Protein AF-A0A6V7KM05-F1 (afdb_monomer_lite)

Secondary structure (DSSP, 8-state):
-------PPPPP--------------------S-----HHHHHHHHHHHS--TT--HHHHHHHHHHHHHSGGGSPPTTSPPPPPTT-------SSS-----PPPPPPHHHHHHHGGG----

Structure (mmCIF, N/CA/C/O backbone):
data_AF-A0A6V7KM05-F1
#
_entry.id   AF-A0A6V7KM05-F1
#
loop_
_atom_site.group_PDB
_atom_site.id
_atom_site.type_symbol
_atom_site.label_atom_id
_atom_site.label_alt_id
_atom_site.label_comp_id
_atom_site.label_asym_id
_atom_site.label_entity_id
_atom_site.label_seq_id
_atom_site.pdbx_PDB_ins_code
_atom_site.Cartn_x
_atom_site.Cartn_y
_atom_site.Cartn_z
_atom_site.occupancy
_atom_site.B_iso_or_equiv
_atom_site.auth_seq_id
_atom_site.auth_comp_id
_atom_site.auth_asym_id
_atom_site.auth_atom_id
_atom_site.pdbx_PDB_model_num
ATOM 1 N N . MET A 1 1 ? 52.204 32.971 -23.447 1.00 46.72 1 MET A N 1
ATOM 2 C CA . MET A 1 1 ? 51.826 32.129 -22.296 1.00 46.72 1 MET A CA 1
ATOM 3 C C . MET A 1 1 ? 51.611 30.751 -22.872 1.00 46.72 1 MET A C 1
ATOM 5 O O . MET A 1 1 ? 50.593 30.532 -23.516 1.00 46.72 1 MET A O 1
ATOM 9 N N . ASP A 1 2 ? 52.625 29.901 -22.772 1.00 41.81 2 ASP A N 1
ATOM 10 C CA . ASP A 1 2 ? 52.622 28.584 -23.404 1.00 41.81 2 ASP A CA 1
ATOM 11 C C . ASP A 1 2 ? 51.872 27.596 -22.510 1.00 41.81 2 ASP A C 1
ATOM 13 O O . ASP A 1 2 ? 52.137 27.507 -21.310 1.00 41.81 2 ASP A O 1
ATOM 17 N N . VAL A 1 3 ? 50.891 26.900 -23.083 1.00 44.44 3 VAL A N 1
ATOM 18 C CA . VAL A 1 3 ? 50.062 25.919 -22.376 1.00 44.44 3 VAL A CA 1
ATOM 19 C C . VAL A 1 3 ? 50.753 24.565 -22.496 1.00 44.44 3 VAL A C 1
ATOM 21 O O . VAL A 1 3 ? 50.847 24.007 -23.589 1.00 44.44 3 VAL A O 1
ATOM 24 N N . THR A 1 4 ? 51.286 24.041 -21.396 1.00 46.50 4 THR A N 1
ATOM 25 C CA . THR A 1 4 ? 51.923 22.722 -21.379 1.00 46.50 4 THR A CA 1
ATOM 26 C C . THR A 1 4 ? 50.857 21.631 -21.306 1.00 46.50 4 THR A C 1
ATOM 28 O O . THR A 1 4 ? 50.105 21.522 -20.340 1.00 46.50 4 THR A O 1
ATOM 31 N N . VAL A 1 5 ? 50.779 20.811 -22.355 1.00 54.31 5 VAL A N 1
ATOM 32 C CA . VAL A 1 5 ? 49.930 19.615 -22.391 1.00 54.31 5 VAL A CA 1
ATOM 33 C C . VAL A 1 5 ? 50.616 18.526 -21.569 1.00 54.31 5 VAL A C 1
ATOM 35 O O . VAL A 1 5 ? 51.706 18.072 -21.913 1.00 54.31 5 VAL A O 1
ATOM 38 N N . VAL A 1 6 ? 49.994 18.121 -20.461 1.00 47.53 6 VAL A N 1
ATOM 39 C CA . VAL A 1 6 ? 50.499 17.039 -19.609 1.00 47.53 6 VAL A CA 1
ATOM 40 C C . VAL A 1 6 ? 50.167 15.707 -20.280 1.00 47.53 6 VAL A C 1
ATOM 42 O O . VAL A 1 6 ? 49.011 15.294 -20.332 1.00 47.53 6 VAL A O 1
ATOM 45 N N . HIS A 1 7 ? 51.184 15.048 -20.829 1.00 51.12 7 HIS A N 1
ATOM 46 C CA . HIS A 1 7 ? 51.064 13.718 -21.415 1.00 51.12 7 HIS A CA 1
ATOM 47 C C . HIS A 1 7 ? 51.046 12.675 -20.289 1.00 51.12 7 HIS A C 1
ATOM 49 O O . HIS A 1 7 ? 52.071 12.422 -19.657 1.00 51.12 7 HIS A O 1
ATOM 55 N N . LEU A 1 8 ? 49.877 12.097 -20.008 1.00 45.38 8 LEU A N 1
ATOM 56 C CA . LEU A 1 8 ? 49.737 11.023 -19.026 1.00 45.38 8 LEU A CA 1
ATOM 57 C C . LEU A 1 8 ? 50.315 9.727 -19.606 1.00 45.38 8 LEU A C 1
ATOM 59 O O . LEU A 1 8 ? 49.881 9.254 -20.655 1.00 45.38 8 LEU A O 1
ATOM 63 N N . SER A 1 9 ? 51.321 9.174 -18.933 1.00 38.72 9 SER A N 1
ATOM 64 C CA . SER A 1 9 ? 51.920 7.882 -19.269 1.00 38.72 9 SER A CA 1
ATOM 65 C C . SER A 1 9 ? 50.892 6.747 -19.128 1.00 38.72 9 SER A C 1
ATOM 67 O O . SER A 1 9 ? 50.092 6.788 -18.188 1.00 38.72 9 SER A O 1
ATOM 69 N N . PRO A 1 10 ? 50.927 5.707 -19.984 1.00 55.66 10 PRO A N 1
ATOM 70 C CA . PRO A 1 10 ? 50.122 4.505 -19.788 1.00 55.66 10 PRO A CA 1
ATOM 71 C C . PRO A 1 10 ? 50.524 3.812 -18.485 1.00 55.66 10 PRO A C 1
ATOM 73 O O . PRO A 1 10 ? 51.708 3.585 -18.237 1.00 55.66 10 PRO A O 1
ATOM 76 N N . VAL A 1 11 ? 49.536 3.510 -17.645 1.00 53.81 11 VAL A N 1
ATOM 77 C CA . VAL A 1 11 ? 49.736 2.733 -16.421 1.00 53.81 11 VAL A CA 1
ATOM 78 C C . VAL A 1 11 ? 50.015 1.275 -16.788 1.00 53.81 11 VAL A C 1
ATOM 80 O O . VAL A 1 11 ? 49.308 0.680 -17.602 1.00 53.81 11 VAL A O 1
ATOM 83 N N . ASP A 1 12 ? 51.089 0.745 -16.212 1.00 40.53 12 ASP A N 1
ATOM 84 C CA . ASP A 1 12 ? 51.601 -0.600 -16.442 1.00 40.53 12 ASP A CA 1
ATOM 85 C C . ASP A 1 12 ? 50.577 -1.655 -15.998 1.00 40.53 12 ASP A C 1
ATOM 87 O O . ASP A 1 12 ? 49.978 -1.555 -14.924 1.00 40.53 12 ASP A O 1
ATOM 91 N N . SER 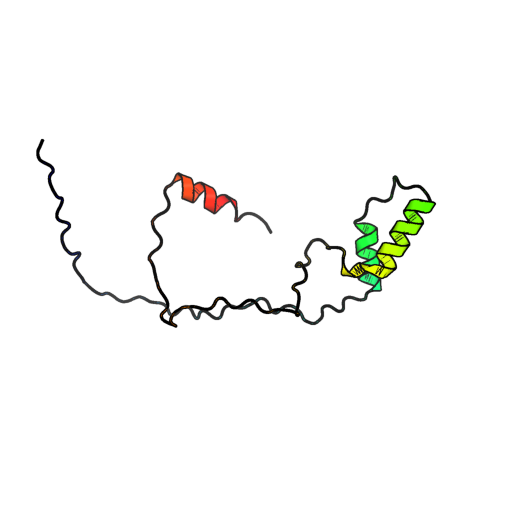A 1 13 ? 50.350 -2.641 -16.861 1.00 49.12 13 SER A N 1
ATOM 92 C CA . SER A 1 13 ? 49.404 -3.733 -16.641 1.00 49.12 13 SER A CA 1
ATOM 93 C C . SER A 1 13 ? 50.166 -4.928 -16.080 1.00 49.12 13 SER A C 1
ATOM 95 O O . SER A 1 13 ? 50.640 -5.767 -16.838 1.00 49.12 13 SER A O 1
ATOM 97 N N . SER A 1 14 ? 50.293 -5.010 -14.755 1.00 53.62 14 SER A N 1
ATOM 98 C CA . SER A 1 14 ? 50.604 -6.275 -14.085 1.00 53.62 14 SER A CA 1
ATOM 99 C C . SER A 1 14 ? 49.351 -6.777 -13.374 1.00 53.62 14 SER A C 1
ATOM 101 O O . SER A 1 14 ? 48.889 -6.185 -12.397 1.00 53.62 14 SER A O 1
ATOM 103 N N . GLU A 1 15 ? 48.795 -7.841 -13.938 1.00 62.19 15 GLU A N 1
ATOM 104 C CA . GLU A 1 15 ? 47.710 -8.664 -13.420 1.00 62.19 15 GLU A CA 1
ATOM 105 C C . GLU A 1 15 ? 48.147 -9.331 -12.104 1.00 62.19 15 GLU A C 1
ATOM 107 O O . GLU A 1 15 ? 49.236 -9.898 -12.056 1.00 62.19 15 GLU A O 1
ATOM 112 N N . ASP A 1 16 ? 47.317 -9.280 -11.055 1.00 47.94 16 ASP A N 1
ATOM 113 C CA . ASP A 1 16 ? 47.322 -10.317 -10.013 1.00 47.94 16 ASP A CA 1
ATOM 114 C C . ASP A 1 16 ? 45.937 -10.416 -9.336 1.00 47.94 16 ASP A C 1
ATOM 116 O O . ASP A 1 16 ? 45.478 -9.512 -8.635 1.00 47.94 16 ASP A O 1
ATOM 120 N N . GLU A 1 17 ? 45.247 -11.490 -9.718 1.00 53.69 17 GLU A N 1
ATOM 121 C CA . GLU A 1 17 ? 44.293 -12.345 -8.998 1.00 53.69 17 GLU A CA 1
ATOM 122 C C . GLU A 1 17 ? 43.555 -11.801 -7.757 1.00 53.69 17 GLU A C 1
ATOM 124 O O . GLU A 1 17 ? 44.130 -11.569 -6.693 1.00 53.69 17 GLU A O 1
ATOM 129 N N . GLY A 1 18 ? 42.216 -11.749 -7.841 1.00 47.88 18 GLY A N 1
ATOM 130 C CA . GLY A 1 18 ? 41.379 -11.587 -6.647 1.00 47.88 18 GLY A CA 1
ATOM 131 C C . GLY A 1 18 ? 39.928 -11.157 -6.861 1.00 47.88 18 GLY A C 1
ATOM 132 O O . GLY A 1 18 ? 39.432 -10.348 -6.081 1.00 47.88 18 GLY A O 1
ATOM 133 N N . TYR A 1 19 ? 39.216 -11.658 -7.875 1.00 40.09 19 TYR A N 1
ATOM 134 C CA . TYR A 1 19 ? 37.762 -11.454 -7.939 1.00 40.09 19 TYR A CA 1
ATOM 135 C C . TYR A 1 19 ? 37.041 -12.606 -7.239 1.00 40.09 19 TYR A C 1
ATOM 137 O O . TYR A 1 19 ? 36.832 -13.674 -7.806 1.00 40.09 19 TYR A O 1
ATOM 145 N N . SER A 1 20 ? 36.648 -12.369 -5.985 1.00 42.84 20 SER A N 1
ATOM 146 C CA . SER A 1 20 ? 35.626 -13.174 -5.320 1.00 42.84 20 SER A CA 1
ATOM 147 C C . SER A 1 20 ? 34.315 -13.000 -6.085 1.00 42.84 20 SER A C 1
ATOM 149 O O . SER A 1 20 ? 33.774 -11.893 -6.154 1.00 42.84 20 SER A O 1
ATOM 151 N N . THR A 1 21 ? 33.825 -14.078 -6.695 1.00 48.09 21 THR A N 1
ATOM 152 C CA . THR A 1 21 ? 32.480 -14.162 -7.266 1.00 48.09 21 THR A CA 1
ATOM 153 C C . THR A 1 21 ? 31.469 -14.018 -6.133 1.00 48.09 21 THR A C 1
ATOM 155 O O . THR A 1 21 ? 31.045 -15.002 -5.531 1.00 48.09 21 THR A O 1
ATOM 158 N N . VAL A 1 22 ? 31.098 -12.779 -5.810 1.00 45.97 22 VAL A N 1
ATOM 159 C CA . VAL A 1 22 ? 29.908 -12.523 -5.004 1.00 45.97 22 VAL A CA 1
ATOM 160 C C . VAL A 1 22 ? 28.705 -12.725 -5.916 1.00 45.97 22 VAL A C 1
ATOM 162 O O . VAL A 1 22 ? 28.413 -11.920 -6.801 1.00 45.97 22 VAL A O 1
ATOM 165 N N . ASP A 1 23 ? 28.084 -13.887 -5.747 1.00 42.34 23 ASP A N 1
ATOM 166 C CA . ASP A 1 23 ? 26.798 -14.244 -6.322 1.00 42.34 23 ASP A CA 1
ATOM 167 C C . ASP A 1 23 ? 25.808 -13.101 -6.070 1.00 42.34 23 ASP A C 1
ATOM 169 O O . ASP A 1 23 ? 25.393 -12.844 -4.941 1.00 42.34 23 ASP A O 1
ATOM 173 N N . SER A 1 24 ? 25.485 -12.360 -7.128 1.00 47.62 24 SER A N 1
ATOM 174 C CA . SER A 1 24 ? 24.485 -11.295 -7.099 1.00 47.62 24 SER A CA 1
ATOM 175 C C . SER A 1 24 ? 23.099 -11.916 -7.229 1.00 47.62 24 SER A C 1
ATOM 177 O O . SER A 1 24 ? 22.325 -11.565 -8.118 1.00 47.62 24 SER A O 1
ATOM 179 N N . THR A 1 25 ? 22.780 -12.851 -6.334 1.00 51.94 25 THR A N 1
ATOM 180 C CA . THR A 1 25 ? 21.393 -13.165 -6.020 1.00 51.94 25 THR A CA 1
ATOM 181 C C . THR A 1 25 ? 20.866 -11.934 -5.294 1.00 51.94 25 THR A C 1
ATOM 183 O O . THR A 1 25 ? 21.045 -11.773 -4.089 1.00 51.94 25 THR A O 1
ATOM 186 N N . LEU A 1 26 ? 20.294 -10.994 -6.052 1.00 47.69 26 LEU A N 1
ATOM 187 C CA . LEU A 1 26 ? 19.443 -9.953 -5.493 1.00 47.69 26 LEU A CA 1
ATOM 188 C C . LEU A 1 26 ? 18.267 -10.680 -4.840 1.00 47.69 26 LEU A C 1
ATOM 190 O O . LEU A 1 26 ? 17.266 -10.982 -5.487 1.00 47.69 26 LEU A O 1
ATOM 194 N N . GLU A 1 27 ? 18.431 -11.020 -3.565 1.00 44.84 27 GLU A N 1
ATOM 195 C CA . GLU A 1 27 ? 17.349 -11.381 -2.665 1.00 44.84 27 GLU A CA 1
ATOM 196 C C . GLU A 1 27 ? 16.430 -10.157 -2.617 1.00 44.84 27 GLU A C 1
ATOM 198 O O . GLU A 1 27 ? 16.573 -9.260 -1.786 1.00 44.84 27 GLU A O 1
ATOM 203 N N . HIS A 1 28 ? 15.492 -10.077 -3.561 1.00 50.25 28 HIS A N 1
ATOM 204 C CA . HIS A 1 28 ? 14.282 -9.322 -3.316 1.00 50.25 28 HIS A CA 1
ATOM 205 C C . HIS A 1 28 ? 13.732 -9.885 -2.006 1.00 50.25 28 HIS A C 1
ATOM 207 O O . HIS A 1 28 ? 13.545 -11.108 -1.937 1.00 50.25 28 HIS A O 1
ATOM 213 N N . PRO A 1 29 ? 13.503 -9.058 -0.965 1.00 49.97 29 PRO A N 1
ATOM 214 C CA . PRO A 1 29 ? 12.815 -9.545 0.212 1.00 49.97 29 PRO A CA 1
ATOM 215 C C . PRO A 1 29 ? 11.540 -10.184 -0.313 1.00 49.97 29 PRO A C 1
ATOM 217 O O . PRO A 1 29 ? 10.796 -9.543 -1.062 1.00 49.97 29 PRO A O 1
ATOM 220 N N . LYS A 1 30 ? 11.365 -11.478 -0.026 1.00 46.47 30 LYS A N 1
ATOM 221 C CA . LYS A 1 30 ? 10.136 -12.192 -0.344 1.00 46.47 30 LYS A CA 1
ATOM 222 C C . LYS A 1 30 ? 9.039 -11.355 0.284 1.00 46.47 30 LYS A C 1
ATOM 224 O O . LYS A 1 30 ? 8.920 -11.328 1.506 1.00 46.47 30 LYS A O 1
ATOM 229 N N . VAL A 1 31 ? 8.337 -10.583 -0.543 1.00 51.03 31 VAL A N 1
ATOM 230 C CA . VAL A 1 31 ? 7.117 -9.907 -0.133 1.00 51.03 31 VAL A CA 1
ATOM 231 C C . VAL A 1 31 ? 6.268 -11.037 0.388 1.00 51.03 31 VAL A C 1
ATOM 233 O O . VAL A 1 31 ? 5.961 -11.969 -0.351 1.00 51.03 31 VAL A O 1
ATOM 236 N N . ASP A 1 32 ? 6.050 -11.025 1.693 1.00 49.34 32 ASP A N 1
ATOM 237 C CA . ASP A 1 32 ? 5.267 -12.040 2.350 1.00 49.34 32 ASP A CA 1
ATOM 238 C C . ASP A 1 32 ? 3.861 -11.954 1.749 1.00 49.34 32 ASP A C 1
ATOM 240 O O . ASP A 1 32 ? 3.074 -11.058 2.061 1.00 49.34 32 ASP A O 1
ATOM 244 N N . GLU A 1 33 ? 3.577 -12.827 0.780 1.00 51.53 33 GLU A N 1
ATOM 245 C CA . GLU A 1 33 ? 2.284 -12.903 0.101 1.00 51.53 33 GLU A CA 1
ATOM 246 C C . GLU A 1 33 ? 1.176 -13.339 1.075 1.00 51.53 33 GLU A C 1
ATOM 248 O O . GLU A 1 33 ? -0.003 -13.295 0.727 1.00 51.53 33 GLU A O 1
ATOM 253 N N . SER A 1 34 ? 1.515 -13.666 2.331 1.00 49.53 34 SER A N 1
ATOM 254 C CA . SER A 1 34 ? 0.568 -13.856 3.431 1.00 49.53 34 SER A CA 1
ATOM 255 C C . SER A 1 34 ? 0.078 -12.535 4.050 1.00 49.53 34 SER A C 1
ATOM 257 O O . SER A 1 34 ? -0.232 -12.453 5.235 1.00 49.53 34 SER A O 1
ATOM 259 N N . ARG A 1 35 ? -0.101 -11.489 3.229 1.00 55.75 35 ARG A N 1
ATOM 260 C CA . ARG A 1 35 ? -0.676 -10.176 3.598 1.00 55.75 35 ARG A CA 1
ATOM 261 C C . ARG A 1 35 ? -2.176 -10.228 3.953 1.00 55.75 35 ARG A C 1
ATOM 263 O O . ARG A 1 35 ? -2.898 -9.246 3.824 1.00 55.75 35 ARG A O 1
ATOM 270 N N . ALA A 1 36 ? -2.662 -11.367 4.417 1.00 51.84 36 ALA A N 1
ATOM 271 C CA . ALA A 1 36 ? -3.963 -11.501 5.045 1.00 51.84 36 ALA A CA 1
ATOM 272 C C . ALA A 1 36 ? -3.773 -11.542 6.568 1.00 51.84 36 ALA A C 1
ATOM 274 O O . ALA A 1 36 ? -4.133 -12.521 7.217 1.00 51.84 36 ALA A O 1
ATOM 275 N N . GLY A 1 37 ? -3.188 -10.480 7.138 1.00 63.84 37 GLY A N 1
ATOM 276 C CA . GLY A 1 37 ? -3.475 -10.168 8.538 1.00 63.84 37 GLY A CA 1
ATOM 277 C C . GLY A 1 37 ? -4.987 -10.003 8.669 1.00 63.84 37 GLY A C 1
ATOM 278 O O . GLY A 1 37 ? -5.623 -9.479 7.748 1.00 63.84 37 GLY A O 1
ATOM 279 N N . ASP A 1 38 ? -5.577 -10.515 9.745 1.00 79.69 38 ASP A N 1
ATOM 280 C CA . ASP A 1 38 ? -7.028 -10.495 9.899 1.00 79.69 38 ASP A CA 1
ATOM 281 C C . ASP A 1 38 ? -7.536 -9.042 9.760 1.00 79.69 38 ASP A C 1
ATOM 283 O O . ASP A 1 38 ? -7.033 -8.149 10.453 1.00 79.69 38 ASP A O 1
ATOM 287 N N . PRO A 1 39 ? -8.495 -8.743 8.858 1.00 80.19 39 PRO A N 1
ATOM 288 C CA . PRO A 1 39 ? -9.003 -7.383 8.671 1.00 80.19 39 PRO A CA 1
ATOM 289 C C . PRO A 1 39 ? -9.468 -6.736 9.982 1.00 80.19 39 PRO A C 1
ATOM 291 O O . PRO A 1 39 ? -9.397 -5.513 10.120 1.00 80.19 39 PRO A O 1
ATOM 294 N N . THR A 1 40 ? -9.889 -7.534 10.970 1.00 85.00 40 THR A N 1
ATOM 295 C CA . THR A 1 40 ? -10.272 -7.010 12.288 1.00 85.00 40 THR A CA 1
ATOM 296 C C . THR A 1 40 ? -9.077 -6.543 13.132 1.00 85.00 40 THR A C 1
ATOM 298 O O . THR A 1 40 ? -9.173 -5.516 13.815 1.00 85.00 40 THR A O 1
ATOM 301 N N . GLU A 1 41 ? -7.925 -7.211 13.032 1.00 89.88 41 GLU A N 1
ATOM 302 C CA . GLU A 1 41 ? -6.675 -6.797 13.684 1.00 89.88 41 GLU A CA 1
ATOM 303 C C . GLU A 1 41 ? -6.181 -5.471 13.103 1.00 89.88 41 GLU A C 1
ATOM 305 O O . GLU A 1 41 ? -5.855 -4.539 13.843 1.00 89.88 41 GLU A O 1
ATOM 310 N N . ARG A 1 42 ? -6.222 -5.337 11.773 1.00 89.50 42 ARG A N 1
ATOM 311 C CA . ARG A 1 42 ? -5.803 -4.111 11.084 1.00 89.50 42 ARG A CA 1
ATOM 312 C C . ARG A 1 42 ? -6.645 -2.903 11.487 1.00 89.50 42 ARG A C 1
ATOM 314 O O . ARG A 1 42 ? -6.099 -1.852 11.815 1.00 89.50 42 ARG A O 1
ATOM 321 N N . VAL A 1 43 ? -7.969 -3.054 11.501 1.00 93.31 43 VAL A N 1
ATOM 322 C CA . VAL A 1 43 ? -8.895 -2.007 11.958 1.00 93.31 43 VAL A CA 1
ATOM 323 C C . VAL A 1 43 ? -8.570 -1.571 13.389 1.00 93.31 43 VAL A C 1
ATOM 325 O O . VAL A 1 43 ? -8.644 -0.383 13.705 1.00 93.31 43 VAL A O 1
ATOM 328 N N . SER A 1 44 ? -8.205 -2.517 14.255 1.00 92.62 44 SER A N 1
ATOM 329 C CA . SER A 1 44 ? -7.872 -2.237 15.654 1.00 92.62 44 SER A CA 1
ATOM 330 C C . SER A 1 44 ? -6.580 -1.424 15.781 1.00 92.62 44 SER A C 1
ATOM 332 O O . SER A 1 44 ? -6.573 -0.412 16.480 1.00 92.62 44 SER A O 1
ATOM 334 N N . LEU A 1 45 ? -5.536 -1.785 15.029 1.00 93.12 45 LEU A N 1
ATOM 335 C CA . LEU A 1 45 ? -4.270 -1.041 14.986 1.00 93.12 45 LEU A CA 1
ATOM 336 C C . LEU A 1 45 ? -4.455 0.392 14.475 1.00 93.12 45 LEU A C 1
ATOM 338 O O . LEU A 1 45 ? -3.949 1.341 15.069 1.00 93.12 45 LEU A O 1
ATOM 342 N N . VAL A 1 46 ? -5.223 0.571 13.397 1.00 93.31 46 VAL A N 1
ATOM 343 C CA . VAL A 1 46 ? -5.499 1.908 12.847 1.00 93.31 46 VAL A CA 1
ATOM 344 C C . VAL A 1 46 ? -6.215 2.783 13.880 1.00 93.31 46 VAL A C 1
ATOM 346 O O . VAL A 1 46 ? -5.883 3.957 14.025 1.00 93.31 46 VAL A O 1
ATOM 349 N N . LYS A 1 47 ? -7.160 2.222 14.645 1.00 92.69 47 LYS A N 1
ATOM 350 C CA . LYS A 1 47 ? -7.865 2.953 15.711 1.00 92.69 47 LYS A CA 1
ATOM 351 C C . LYS A 1 47 ? -6.942 3.373 16.853 1.00 92.69 47 LYS A C 1
ATOM 353 O O . LYS A 1 47 ? -7.134 4.459 17.388 1.00 92.69 47 LYS A O 1
ATOM 358 N N . GLU A 1 48 ? -5.968 2.542 17.218 1.00 93.31 48 GLU A N 1
ATOM 359 C CA . GLU A 1 48 ? -5.003 2.842 18.284 1.00 93.31 48 GLU A CA 1
ATOM 360 C C . GLU A 1 48 ? -4.039 3.972 17.897 1.00 93.31 48 GLU A C 1
ATOM 362 O O . GLU A 1 48 ? -3.706 4.825 18.718 1.00 93.31 48 GLU A O 1
ATOM 367 N N . LEU A 1 49 ? -3.625 4.016 16.630 1.00 93.50 49 LEU A N 1
ATOM 368 C CA . LEU A 1 49 ? -2.668 5.004 16.128 1.00 93.50 49 LEU A CA 1
ATOM 369 C C . LEU A 1 49 ? -3.291 6.386 15.874 1.00 93.50 49 LEU A C 1
ATOM 371 O O . LEU A 1 49 ? -2.577 7.389 15.788 1.00 93.50 49 LEU A O 1
ATOM 375 N N . LEU A 1 50 ? -4.616 6.461 15.736 1.00 92.62 50 LEU A N 1
ATOM 376 C CA . LEU A 1 50 ? -5.321 7.703 15.441 1.00 92.62 50 LEU A CA 1
ATOM 377 C C . LEU A 1 50 ? -5.667 8.489 16.709 1.00 92.62 50 LEU A C 1
ATOM 379 O O . LEU A 1 50 ? -6.269 7.994 17.659 1.00 92.62 50 LEU A O 1
ATOM 383 N N . ARG A 1 51 ? -5.372 9.789 16.682 1.00 93.56 51 ARG A N 1
ATOM 384 C CA . ARG A 1 51 ? -5.724 10.719 17.760 1.00 93.56 51 ARG A CA 1
ATOM 385 C C . ARG A 1 51 ? -7.130 11.277 17.546 1.00 93.56 51 ARG A C 1
ATOM 387 O O . ARG A 1 51 ? -7.307 12.250 16.821 1.00 93.56 51 ARG A O 1
ATOM 394 N N . LEU A 1 52 ? -8.126 10.656 18.179 1.00 93.12 52 LEU A N 1
ATOM 395 C CA . LEU A 1 52 ? -9.554 10.983 18.000 1.00 93.12 52 LEU A CA 1
ATOM 396 C C . LEU A 1 52 ? -10.179 11.754 19.178 1.00 93.12 52 LEU A C 1
ATOM 398 O O . LEU A 1 52 ? -11.360 12.086 19.148 1.00 93.12 52 LEU A O 1
ATOM 402 N N . GLU A 1 53 ? -9.383 12.064 20.202 1.00 92.69 53 GLU A N 1
ATOM 403 C CA . GLU A 1 53 ? -9.776 12.724 21.460 1.00 92.69 53 GLU A CA 1
ATOM 404 C C . GLU A 1 53 ? -10.430 14.110 21.298 1.00 92.69 53 GLU A C 1
ATOM 406 O O . GLU A 1 53 ? -11.119 14.578 22.201 1.00 92.69 53 GLU A O 1
ATOM 411 N N . HIS A 1 54 ? -10.219 14.777 20.163 1.00 94.69 54 HIS A N 1
ATOM 412 C CA . HIS A 1 54 ? -10.692 16.143 19.916 1.00 94.69 54 HIS A CA 1
ATOM 413 C C . HIS A 1 54 ? -11.952 16.221 19.045 1.00 94.69 54 HIS A C 1
ATOM 415 O O . HIS A 1 54 ? -12.448 17.320 18.804 1.00 94.69 54 HIS A O 1
ATOM 421 N N . LEU A 1 55 ? -12.444 15.088 18.540 1.00 94.81 55 LEU A N 1
ATOM 422 C CA . LEU A 1 55 ? -13.567 15.055 17.606 1.00 94.81 55 LEU A CA 1
ATOM 423 C C . LEU A 1 55 ? -14.901 15.122 18.343 1.00 94.81 55 LEU A C 1
ATOM 425 O O . LEU A 1 55 ? -15.055 14.592 19.446 1.00 94.81 55 LEU A O 1
ATOM 429 N N . ASN A 1 56 ? -15.894 15.736 17.702 1.00 96.44 56 ASN A N 1
ATOM 430 C CA . ASN A 1 56 ? -17.268 15.622 18.166 1.00 96.44 56 ASN A CA 1
ATOM 431 C C . ASN A 1 56 ? -17.849 14.230 17.825 1.00 96.44 56 ASN A C 1
ATOM 433 O O . ASN A 1 56 ? -17.261 13.453 17.073 1.00 96.44 56 ASN A O 1
ATOM 437 N N . GLN A 1 57 ? -19.023 13.905 18.371 1.00 96.06 57 GLN A N 1
ATOM 438 C CA . GLN A 1 57 ? -19.629 12.580 18.202 1.00 96.06 57 GLN A CA 1
ATOM 439 C C . GLN A 1 57 ? -19.943 12.228 16.736 1.00 96.06 57 GLN A C 1
ATOM 441 O O . GLN A 1 57 ? -19.790 11.074 16.332 1.00 96.06 57 GLN A O 1
ATOM 446 N N . GLU A 1 58 ? -20.391 13.204 15.949 1.00 97.00 58 GLU A N 1
ATOM 447 C CA . GLU A 1 58 ? -20.728 13.024 14.536 1.00 97.00 58 GLU A CA 1
ATOM 448 C C . GLU A 1 58 ? -19.459 12.776 13.713 1.00 97.00 58 GLU A C 1
ATOM 450 O O . GLU A 1 58 ? -19.368 11.776 13.000 1.00 97.00 58 GLU A O 1
ATOM 455 N N . GLU A 1 59 ? -18.436 13.606 13.897 1.00 95.56 59 GLU A N 1
ATOM 456 C CA . GLU A 1 59 ? -17.139 13.462 13.231 1.00 95.56 59 GLU A CA 1
ATOM 457 C C . GLU A 1 59 ? -16.464 12.138 13.595 1.00 95.56 59 GLU A C 1
ATOM 459 O O . GLU A 1 59 ? -15.972 11.425 12.721 1.00 95.56 59 GLU A O 1
ATOM 464 N N . TYR A 1 60 ? -16.496 11.763 14.875 1.00 95.81 60 TYR A N 1
ATOM 465 C CA . TYR A 1 60 ? -15.977 10.482 15.339 1.00 95.81 60 TYR A CA 1
ATOM 466 C C . TYR A 1 60 ? -16.680 9.310 14.645 1.00 95.81 60 TYR A C 1
ATOM 468 O O . TYR A 1 60 ? -16.030 8.370 14.186 1.00 95.81 60 TYR A O 1
ATOM 476 N N . SER A 1 61 ? -18.011 9.369 14.531 1.00 96.00 61 SER A N 1
ATOM 477 C CA . SER A 1 61 ? -18.794 8.321 13.872 1.00 96.00 61 SER A CA 1
ATOM 478 C C . SER A 1 61 ? -18.478 8.204 12.376 1.00 96.00 61 SER A C 1
ATOM 480 O O . SER A 1 61 ? -18.342 7.092 11.854 1.00 96.00 61 SER A O 1
ATOM 482 N N . ALA A 1 62 ? -18.271 9.338 11.701 1.00 95.94 62 ALA A N 1
ATOM 483 C CA . ALA A 1 62 ? -17.869 9.378 10.302 1.00 95.94 62 ALA A CA 1
ATOM 484 C C . ALA A 1 62 ? -16.473 8.767 10.108 1.00 95.94 62 ALA A C 1
ATOM 486 O O . ALA A 1 62 ? -16.290 7.898 9.255 1.00 95.94 62 ALA A O 1
ATOM 487 N N . VAL A 1 63 ? -15.507 9.145 10.951 1.00 95.06 63 VAL A N 1
ATOM 488 C CA . VAL A 1 63 ? -14.143 8.598 10.912 1.00 95.06 63 VAL A CA 1
ATOM 489 C C . VAL A 1 63 ? -14.143 7.092 11.174 1.00 95.06 63 VAL A C 1
ATOM 491 O O . VAL A 1 63 ? -13.489 6.347 10.449 1.00 95.06 63 VAL A O 1
ATOM 494 N N . MET A 1 64 ? -14.922 6.608 12.145 1.00 94.94 64 MET A N 1
ATOM 495 C CA . MET A 1 64 ? -15.011 5.168 12.395 1.00 94.94 64 MET A CA 1
ATOM 496 C C . MET A 1 64 ? -15.624 4.399 11.232 1.00 94.94 64 MET A C 1
ATOM 498 O O . MET A 1 64 ? -15.188 3.284 10.953 1.00 94.94 64 MET A O 1
ATOM 502 N N . THR A 1 65 ? -16.591 4.981 10.528 1.00 95.38 65 THR A N 1
ATOM 503 C CA . THR A 1 65 ? -17.154 4.364 9.321 1.00 95.38 65 THR A CA 1
ATOM 504 C C . THR A 1 65 ? -16.072 4.198 8.252 1.00 95.38 65 THR A C 1
ATOM 506 O O . THR A 1 65 ? -15.878 3.091 7.756 1.00 95.38 65 THR A O 1
ATOM 509 N N . LEU A 1 66 ? -15.283 5.249 8.000 1.00 94.88 66 LEU A N 1
ATOM 510 C CA . LEU A 1 66 ? -14.173 5.215 7.041 1.00 94.88 66 LEU A CA 1
ATOM 511 C C . LEU A 1 66 ? -13.110 4.174 7.401 1.00 94.88 66 LEU A C 1
ATOM 513 O O . LEU A 1 66 ? -12.650 3.446 6.528 1.00 94.88 66 LEU A O 1
ATOM 517 N N . ILE A 1 67 ? -12.729 4.078 8.677 1.00 94.38 67 ILE A N 1
ATOM 518 C CA . ILE A 1 67 ? -11.714 3.111 9.116 1.00 94.38 67 ILE A CA 1
ATOM 519 C C . ILE A 1 67 ? -12.210 1.676 8.929 1.00 94.38 67 ILE A C 1
ATOM 521 O O . ILE A 1 67 ? -11.435 0.823 8.516 1.00 94.38 67 ILE A O 1
ATOM 525 N N . ASN A 1 68 ? -13.479 1.389 9.234 1.00 92.81 68 ASN A N 1
ATOM 526 C CA . ASN A 1 68 ? -14.010 0.034 9.072 1.00 92.81 68 ASN A CA 1
ATOM 527 C C . ASN A 1 68 ? -14.157 -0.362 7.590 1.00 92.81 68 ASN A C 1
ATOM 529 O O . ASN A 1 68 ? -14.038 -1.541 7.277 1.00 92.81 68 ASN A O 1
ATOM 533 N N . GLU A 1 69 ? -14.426 0.594 6.696 1.00 94.38 69 GLU A N 1
ATOM 534 C CA . GLU A 1 69 ? -14.639 0.329 5.266 1.00 94.38 69 GLU A CA 1
ATOM 535 C C . GLU A 1 69 ? -13.330 0.298 4.459 1.00 94.38 69 GLU A C 1
ATOM 537 O O . GLU A 1 69 ? -13.194 -0.519 3.553 1.00 94.38 69 GLU A O 1
ATOM 542 N N . TYR A 1 70 ? -12.354 1.138 4.818 1.00 92.50 70 TYR A N 1
ATOM 543 C CA . TYR A 1 70 ? -11.133 1.379 4.038 1.00 92.50 70 TYR A CA 1
ATOM 544 C C . TYR A 1 70 ? -9.847 1.203 4.861 1.00 92.50 70 TYR A C 1
ATOM 546 O O . TYR A 1 70 ? -8.875 1.948 4.705 1.00 92.50 70 TYR A O 1
ATOM 554 N N . ALA A 1 71 ? -9.835 0.238 5.786 1.00 90.06 71 ALA A N 1
ATOM 555 C CA . ALA A 1 71 ? -8.697 -0.017 6.675 1.00 90.06 71 ALA A CA 1
ATOM 556 C C . ALA A 1 71 ? -7.387 -0.297 5.916 1.00 90.06 71 ALA A C 1
ATOM 558 O O . ALA A 1 71 ? -6.301 0.032 6.388 1.00 90.06 71 ALA A O 1
ATOM 559 N N . ASP A 1 72 ? -7.471 -0.920 4.744 1.00 86.31 72 ASP A N 1
ATOM 560 C CA . ASP A 1 72 ? -6.360 -1.277 3.861 1.00 86.31 72 ASP A CA 1
ATOM 561 C C . ASP A 1 72 ? -5.576 -0.061 3.345 1.00 86.31 72 ASP A C 1
ATOM 563 O O . ASP A 1 72 ? -4.364 -0.160 3.162 1.00 86.31 72 ASP A O 1
ATOM 567 N N . ILE A 1 73 ? -6.214 1.104 3.225 1.00 88.69 73 ILE A N 1
ATOM 568 C CA . ILE A 1 73 ? -5.587 2.337 2.720 1.00 88.69 73 ILE A CA 1
ATOM 569 C C . ILE A 1 73 ? -4.626 2.970 3.745 1.00 88.69 73 ILE A C 1
ATOM 571 O O . ILE A 1 73 ? -3.664 3.643 3.369 1.00 88.69 73 ILE A O 1
ATOM 575 N N . PHE A 1 74 ? -4.854 2.766 5.046 1.00 88.88 74 PHE A N 1
ATOM 576 C CA . PHE A 1 74 ? -4.071 3.416 6.100 1.00 88.88 74 PHE A CA 1
ATOM 577 C C . PHE A 1 74 ? -2.699 2.765 6.292 1.00 88.88 74 PHE A C 1
ATOM 579 O O . PHE A 1 74 ? -2.588 1.564 6.503 1.00 88.88 74 PHE A O 1
ATOM 586 N N . HIS A 1 75 ? -1.630 3.556 6.276 1.00 88.81 75 HIS A N 1
ATOM 587 C CA . HIS A 1 75 ? -0.286 3.042 6.529 1.00 88.81 75 HIS A CA 1
ATOM 588 C C . HIS A 1 75 ? -0.054 2.771 8.024 1.00 88.81 75 HIS A C 1
ATOM 590 O O . HIS A 1 75 ? -0.291 3.650 8.855 1.00 88.81 75 HIS A O 1
ATOM 596 N N . ILE A 1 76 ? 0.448 1.577 8.350 1.00 90.56 76 ILE A N 1
ATOM 597 C CA . ILE A 1 76 ? 0.849 1.190 9.707 1.00 90.56 76 ILE A CA 1
ATOM 598 C C . ILE A 1 76 ? 2.384 1.255 9.808 1.00 90.56 76 ILE A C 1
ATOM 600 O O . ILE A 1 76 ? 3.066 0.737 8.921 1.00 90.56 76 ILE A O 1
ATOM 604 N N . PRO A 1 77 ? 2.955 1.866 10.865 1.00 89.06 77 PRO A N 1
ATOM 605 C CA . PRO A 1 77 ? 4.401 1.902 11.066 1.00 89.06 77 PRO A CA 1
ATOM 606 C C . PRO A 1 77 ? 5.018 0.498 11.056 1.00 89.06 77 PRO A C 1
ATOM 608 O O . PRO A 1 77 ? 4.524 -0.405 11.725 1.00 89.06 77 PRO A O 1
ATOM 611 N N . GLY A 1 78 ? 6.105 0.324 10.304 1.00 86.25 78 GLY A N 1
ATOM 612 C CA . GLY A 1 78 ? 6.762 -0.975 10.113 1.00 86.25 78 GLY A CA 1
ATOM 613 C C . GLY A 1 78 ? 6.215 -1.796 8.939 1.00 86.25 78 GLY A C 1
ATOM 614 O O . GLY A 1 78 ? 6.847 -2.770 8.541 1.00 86.25 78 GLY A O 1
ATOM 615 N N . GLU A 1 79 ? 5.093 -1.394 8.335 1.00 85.38 79 GLU A N 1
ATOM 616 C CA . GLU A 1 79 ? 4.598 -1.986 7.090 1.00 85.38 79 GLU A CA 1
ATOM 617 C C . GLU A 1 79 ? 5.293 -1.344 5.878 1.00 85.38 79 GLU A C 1
ATOM 619 O O . GLU A 1 79 ? 5.543 -0.142 5.856 1.00 85.38 79 GLU A O 1
ATOM 624 N N . TYR A 1 80 ? 5.571 -2.110 4.823 1.00 83.06 80 TYR A N 1
ATOM 625 C CA . TYR A 1 80 ? 5.989 -1.515 3.552 1.00 83.06 80 TYR A CA 1
ATOM 626 C C . TYR A 1 80 ? 4.784 -0.923 2.807 1.00 83.06 80 TYR A C 1
ATOM 628 O O . TYR A 1 80 ? 3.701 -1.523 2.803 1.00 83.06 80 TYR A O 1
ATOM 636 N N . PRO A 1 81 ? 4.941 0.231 2.130 1.00 78.31 81 PRO A N 1
ATOM 637 C CA . PRO A 1 81 ? 3.872 0.779 1.309 1.00 78.31 81 PRO A CA 1
ATOM 638 C C . PRO A 1 81 ? 3.447 -0.241 0.238 1.00 78.31 81 PRO A C 1
ATOM 640 O O . PRO A 1 81 ? 4.301 -0.924 -0.336 1.00 78.31 81 PRO A O 1
ATOM 643 N N . PRO A 1 82 ? 2.137 -0.381 -0.035 1.00 74.88 82 PRO A N 1
ATOM 644 C CA . PRO A 1 82 ? 1.667 -1.302 -1.058 1.00 74.88 82 PRO A CA 1
ATOM 645 C C . PRO A 1 82 ? 2.214 -0.902 -2.432 1.00 74.88 82 PRO A C 1
ATOM 647 O O . PRO A 1 82 ? 2.142 0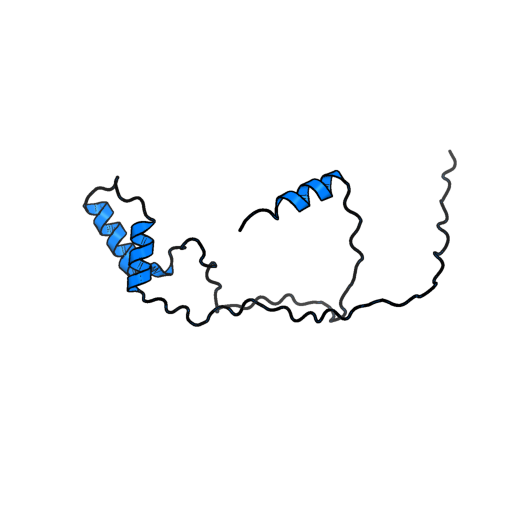.259 -2.834 1.00 74.88 82 PRO A O 1
ATOM 650 N N . ALA A 1 83 ? 2.733 -1.882 -3.169 1.00 82.06 83 ALA A N 1
ATOM 651 C CA . ALA A 1 83 ? 3.012 -1.737 -4.590 1.00 82.06 83 ALA A CA 1
ATOM 652 C C . ALA A 1 83 ? 1.757 -2.105 -5.388 1.00 82.06 83 ALA A C 1
ATOM 654 O O . ALA A 1 83 ? 1.018 -3.019 -5.018 1.00 82.06 83 ALA A O 1
ATOM 655 N N . THR A 1 84 ? 1.509 -1.408 -6.498 1.00 82.56 84 THR A N 1
ATOM 656 C CA . THR A 1 84 ? 0.426 -1.808 -7.399 1.00 82.56 84 THR A CA 1
ATOM 657 C C . THR A 1 84 ? 0.860 -3.035 -8.200 1.00 82.56 84 THR A C 1
ATOM 659 O O . THR A 1 84 ? 1.940 -3.043 -8.785 1.00 82.56 84 THR A O 1
ATOM 662 N N . SER A 1 85 ? 0.018 -4.068 -8.265 1.00 80.75 85 SER A N 1
ATOM 663 C CA . SER A 1 85 ? 0.244 -5.217 -9.157 1.00 80.75 85 SER A CA 1
ATOM 664 C C . SER A 1 85 ? -0.112 -4.907 -10.616 1.00 80.75 85 SER A C 1
ATOM 666 O O . SER A 1 85 ? 0.192 -5.692 -11.511 1.00 80.75 85 SER A O 1
ATOM 668 N N . ALA A 1 86 ? -0.744 -3.756 -10.869 1.00 84.31 86 ALA A N 1
ATOM 669 C CA . ALA A 1 86 ? -1.237 -3.366 -12.185 1.00 84.31 86 ALA A CA 1
ATOM 670 C C . ALA A 1 86 ? -0.124 -3.105 -13.214 1.00 84.31 86 ALA A C 1
ATOM 672 O O . ALA A 1 86 ? -0.385 -3.159 -14.416 1.00 84.31 86 ALA A O 1
ATOM 673 N N . TYR A 1 87 ? 1.100 -2.800 -12.771 1.00 85.38 87 TYR A N 1
ATOM 674 C CA . TYR A 1 87 ? 2.200 -2.487 -13.673 1.00 85.38 87 TYR A CA 1
ATOM 675 C C . TYR A 1 87 ? 3.553 -2.896 -13.093 1.00 85.38 87 TYR A C 1
ATOM 677 O O . TYR A 1 87 ? 3.897 -2.530 -11.972 1.00 85.38 87 TYR A O 1
ATOM 685 N N . ALA A 1 88 ? 4.350 -3.597 -13.896 1.00 87.56 88 ALA A N 1
ATOM 686 C CA . ALA A 1 88 ? 5.758 -3.834 -13.617 1.00 87.56 88 ALA A CA 1
ATOM 687 C C . ALA A 1 88 ? 6.597 -2.844 -14.432 1.00 87.56 88 ALA A C 1
ATOM 689 O O . ALA A 1 88 ? 6.517 -2.807 -15.663 1.00 87.56 88 ALA A O 1
ATOM 690 N N . HIS A 1 89 ? 7.409 -2.032 -13.755 1.00 87.69 89 HIS A N 1
ATOM 691 C CA . HIS A 1 89 ? 8.308 -1.112 -14.443 1.00 87.69 89 HIS A CA 1
ATOM 692 C C . HIS A 1 89 ? 9.409 -1.885 -15.174 1.00 87.69 89 HIS A C 1
ATOM 694 O O . HIS A 1 89 ? 10.130 -2.680 -14.577 1.00 87.69 89 HIS A O 1
ATOM 700 N N . ARG A 1 90 ? 9.570 -1.604 -16.470 1.00 92.06 90 ARG A N 1
ATOM 701 C CA . ARG A 1 90 ? 10.715 -2.040 -17.273 1.00 92.06 90 ARG A CA 1
ATOM 702 C C . ARG A 1 90 ? 11.434 -0.813 -17.813 1.00 92.06 90 ARG A C 1
ATOM 704 O O . ARG A 1 90 ? 10.792 0.069 -18.378 1.00 92.06 90 ARG A O 1
ATOM 711 N N . ILE A 1 91 ? 12.757 -0.786 -17.677 1.00 92.50 91 ILE A N 1
ATOM 712 C CA . ILE A 1 91 ? 13.619 0.224 -18.295 1.00 92.50 91 ILE A CA 1
ATOM 713 C C . ILE A 1 91 ? 14.158 -0.390 -19.593 1.00 92.50 91 ILE A C 1
ATOM 715 O O . ILE A 1 91 ? 15.000 -1.284 -19.525 1.00 92.50 91 ILE A O 1
ATOM 719 N N . PRO A 1 92 ? 13.643 -0.007 -20.775 1.00 93.31 92 PRO A N 1
ATOM 720 C CA . PRO A 1 92 ? 14.184 -0.506 -22.031 1.00 93.31 92 PRO A CA 1
ATOM 721 C C . PRO A 1 92 ? 15.574 0.096 -22.267 1.00 93.31 92 PRO A C 1
ATOM 723 O O . PRO A 1 92 ? 15.727 1.316 -22.289 1.00 93.31 92 PRO A O 1
ATOM 726 N N . THR A 1 93 ? 16.577 -0.755 -22.454 1.00 94.88 93 THR A N 1
ATOM 727 C CA . THR A 1 93 ? 17.925 -0.357 -22.872 1.00 94.88 93 THR A CA 1
ATOM 728 C C . THR A 1 93 ? 18.051 -0.429 -24.397 1.00 94.88 93 THR A C 1
ATOM 730 O O . THR A 1 93 ? 17.300 -1.152 -25.058 1.00 94.88 93 THR A O 1
ATOM 733 N N . THR A 1 94 ? 18.971 0.350 -24.975 1.00 96.94 94 THR A N 1
ATOM 734 C CA . THR A 1 94 ? 19.261 0.314 -26.423 1.00 96.94 94 THR A CA 1
ATOM 735 C C . THR A 1 94 ? 19.936 -0.999 -26.826 1.00 96.94 94 THR A C 1
ATOM 737 O O . THR A 1 94 ? 19.653 -1.535 -27.895 1.00 96.94 94 THR A O 1
ATOM 740 N N . ASP A 1 95 ? 20.798 -1.521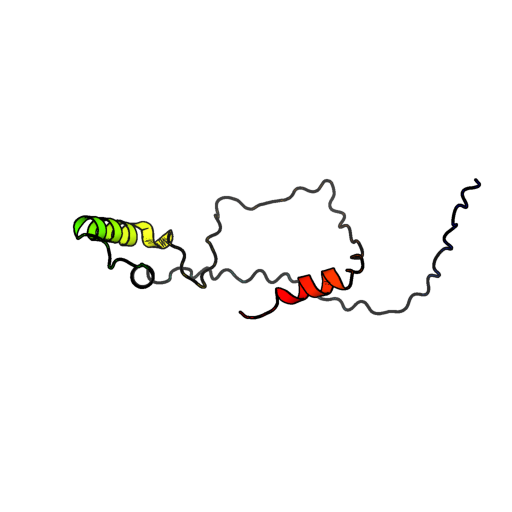 -25.955 1.00 94.88 95 ASP A N 1
ATOM 741 C CA . ASP A 1 95 ? 21.477 -2.807 -26.077 1.00 94.88 95 ASP A CA 1
ATOM 742 C C . ASP A 1 95 ? 21.512 -3.524 -24.714 1.00 94.88 95 ASP A C 1
ATOM 744 O O . ASP A 1 95 ? 21.114 -2.964 -23.689 1.00 94.88 95 ASP A O 1
ATOM 748 N N . ASP A 1 96 ? 21.924 -4.791 -24.718 1.00 91.81 96 ASP A N 1
ATOM 749 C CA . ASP A 1 96 ? 22.029 -5.636 -23.518 1.00 91.81 96 ASP A CA 1
ATOM 750 C C . ASP A 1 96 ? 23.480 -5.715 -23.009 1.00 91.81 96 ASP A C 1
ATOM 752 O O . ASP A 1 96 ? 23.911 -6.720 -22.447 1.00 91.81 96 ASP A O 1
ATOM 756 N N . ILE A 1 97 ? 24.285 -4.678 -23.278 1.00 95.38 97 ILE A N 1
ATOM 757 C CA . ILE A 1 97 ? 25.691 -4.638 -22.880 1.00 95.38 97 ILE A CA 1
ATOM 758 C C . ILE A 1 97 ? 25.788 -3.871 -21.553 1.00 95.38 97 ILE A C 1
ATOM 760 O O . ILE A 1 97 ? 25.619 -2.649 -21.528 1.00 95.38 97 ILE A O 1
ATOM 764 N N . PRO A 1 98 ? 26.075 -4.544 -20.422 1.00 92.50 98 PRO A N 1
ATOM 765 C CA . PRO A 1 98 ? 26.196 -3.863 -19.143 1.00 92.50 98 PRO A CA 1
ATOM 766 C C . PRO A 1 98 ? 27.435 -2.964 -19.126 1.00 92.50 98 PRO A C 1
ATOM 768 O O . PRO A 1 98 ? 28.517 -3.346 -19.576 1.00 92.50 98 PRO A O 1
ATOM 771 N N . VAL A 1 99 ? 27.292 -1.771 -18.552 1.00 93.25 99 VAL A N 1
ATOM 772 C CA . VAL A 1 99 ? 28.392 -0.815 -18.397 1.00 93.25 99 VAL A CA 1
ATOM 773 C C . VAL A 1 99 ? 28.849 -0.803 -16.942 1.00 93.25 99 VAL A C 1
ATOM 775 O O . VAL A 1 99 ? 28.068 -0.497 -16.043 1.00 93.25 99 VAL A O 1
ATOM 778 N N . SER A 1 100 ? 30.129 -1.100 -16.711 1.00 95.50 100 SER A N 1
ATOM 779 C CA . SER A 1 100 ? 30.769 -0.981 -15.397 1.00 95.50 100 SER A 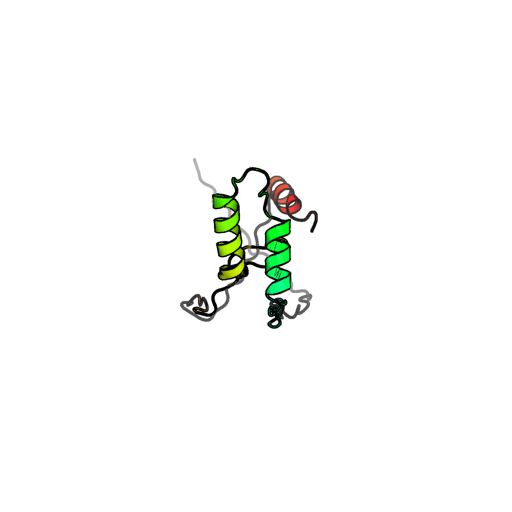CA 1
ATOM 780 C C . SER A 1 100 ? 31.688 0.235 -15.368 1.00 95.50 100 SER A C 1
ATOM 782 O O . SER A 1 100 ? 32.570 0.380 -16.215 1.00 95.50 100 SER A O 1
ATOM 784 N N . VAL A 1 101 ? 31.491 1.117 -14.388 1.00 93.31 101 VAL A N 1
ATOM 785 C CA . VAL A 1 101 ? 32.321 2.309 -14.180 1.00 93.31 101 VAL A CA 1
ATOM 786 C C . VAL A 1 101 ? 32.839 2.290 -12.750 1.00 93.31 101 VAL A C 1
ATOM 788 O O . VAL A 1 101 ? 32.065 2.130 -11.807 1.00 93.31 101 VAL A O 1
ATOM 791 N N . ARG A 1 102 ? 34.156 2.470 -12.569 1.00 92.50 102 ARG A N 1
ATOM 792 C CA . ARG A 1 102 ? 34.735 2.610 -11.228 1.00 92.50 102 ARG A CA 1
ATOM 793 C C . ARG A 1 102 ? 34.188 3.875 -10.577 1.00 92.50 102 ARG A C 1
ATOM 795 O O . ARG A 1 102 ? 34.356 4.970 -11.113 1.00 92.50 102 ARG A O 1
ATOM 802 N N . GLN A 1 103 ? 33.577 3.716 -9.408 1.00 91.94 103 GLN A N 1
ATOM 803 C CA . GLN A 1 103 ? 33.141 4.844 -8.600 1.00 91.94 103 GLN A CA 1
ATOM 804 C C . GLN A 1 103 ? 34.339 5.741 -8.261 1.00 91.94 103 GLN A C 1
ATOM 806 O O . GLN A 1 103 ? 35.402 5.257 -7.861 1.00 91.94 103 GLN A O 1
ATOM 811 N N . TYR A 1 104 ? 34.175 7.055 -8.435 1.00 91.94 104 TYR A N 1
ATOM 812 C CA . TYR A 1 104 ? 35.201 8.011 -8.037 1.00 91.94 104 TYR A CA 1
ATOM 813 C C . TYR A 1 104 ? 35.339 8.042 -6.514 1.00 91.94 104 TYR A C 1
ATOM 815 O O . TYR A 1 104 ? 34.390 7.785 -5.772 1.00 91.94 104 TYR A O 1
ATOM 823 N N . ARG A 1 105 ? 36.537 8.378 -6.039 1.00 87.19 105 ARG A N 1
ATOM 824 C CA . ARG A 1 105 ? 36.776 8.527 -4.606 1.00 87.19 105 ARG A CA 1
ATOM 825 C C . ARG A 1 105 ? 35.968 9.706 -4.078 1.00 87.19 105 ARG A C 1
ATOM 827 O O . ARG A 1 105 ? 36.201 10.838 -4.488 1.00 87.19 105 ARG A O 1
ATOM 834 N N . PHE A 1 106 ? 35.080 9.448 -3.129 1.00 89.25 106 PHE A N 1
ATOM 835 C CA . PHE A 1 106 ? 34.448 10.517 -2.365 1.00 89.25 106 PHE A CA 1
ATOM 836 C C . PHE A 1 106 ? 35.505 11.370 -1.658 1.00 89.25 106 PHE A C 1
ATOM 838 O O . PHE A 1 106 ? 36.499 10.846 -1.146 1.00 89.25 106 PHE A O 1
ATOM 845 N N . SER A 1 107 ? 35.282 12.677 -1.590 1.00 89.31 107 SER A N 1
ATOM 846 C CA . SER A 1 107 ? 36.059 13.574 -0.738 1.00 89.31 107 SER A CA 1
ATOM 847 C C . SER A 1 107 ? 35.798 13.291 0.752 1.00 89.31 107 SER A C 1
ATOM 849 O O . SER A 1 107 ? 34.757 12.727 1.098 1.00 89.31 107 SER A O 1
ATOM 851 N N . PRO A 1 108 ? 36.694 13.704 1.670 1.00 84.69 108 PRO A N 1
ATOM 852 C CA . PRO A 1 108 ? 36.500 13.482 3.107 1.00 84.69 108 PRO A CA 1
ATOM 853 C C . PRO A 1 108 ? 35.171 14.034 3.651 1.00 84.69 108 PRO A C 1
ATOM 855 O O . PRO A 1 108 ? 34.538 13.406 4.496 1.00 84.69 108 PRO A O 1
ATOM 858 N N . SER A 1 109 ? 34.713 15.181 3.136 1.00 83.81 109 SER A N 1
ATOM 859 C CA . SER A 1 109 ? 33.441 15.798 3.539 1.00 83.81 109 SER A CA 1
ATOM 860 C C . SER A 1 109 ? 32.217 15.007 3.061 1.00 83.81 109 SER A C 1
ATOM 862 O O . SER A 1 109 ? 31.222 14.936 3.778 1.00 83.81 109 SER A O 1
ATOM 864 N N . GLU A 1 110 ? 32.285 14.400 1.872 1.00 82.12 110 GLU A N 1
ATOM 865 C CA . GLU A 1 110 ? 31.214 13.558 1.318 1.00 82.12 110 GLU A CA 1
ATOM 866 C C . GLU A 1 110 ? 31.136 12.211 2.041 1.00 82.12 110 GLU A C 1
ATOM 868 O O . GLU A 1 110 ? 30.043 11.757 2.375 1.00 82.12 110 GLU A O 1
ATOM 873 N N . GLN A 1 111 ? 32.287 11.608 2.361 1.00 80.19 111 GLN A N 1
ATOM 874 C CA . GLN A 1 111 ? 32.349 10.369 3.147 1.00 80.19 111 GLN A CA 1
ATOM 875 C C . GLN A 1 111 ? 31.662 10.546 4.508 1.00 80.19 111 GLN A C 1
ATOM 877 O O . GLN A 1 111 ? 30.791 9.758 4.870 1.00 80.19 111 GLN A O 1
ATOM 882 N N . ALA A 1 112 ? 31.960 11.648 5.204 1.00 76.00 112 ALA A 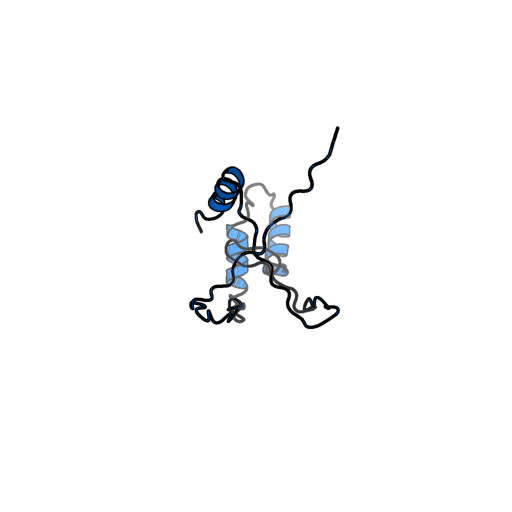N 1
ATOM 883 C CA . ALA A 1 112 ? 31.349 11.976 6.491 1.00 76.00 112 ALA A CA 1
ATOM 884 C C . ALA A 1 112 ? 29.833 12.257 6.417 1.00 76.00 112 ALA A C 1
ATOM 886 O O . ALA A 1 112 ? 29.157 12.232 7.445 1.00 76.00 112 ALA A O 1
ATOM 887 N N . GLY A 1 113 ? 29.290 12.578 5.237 1.00 72.62 113 GLY A N 1
ATOM 888 C CA . GLY A 1 113 ? 27.851 12.747 5.012 1.00 72.62 113 GLY A CA 1
ATOM 889 C C . GLY A 1 113 ? 27.139 11.426 4.712 1.00 72.62 113 GLY A C 1
ATOM 890 O O . GLY A 1 113 ? 26.049 11.194 5.227 1.00 72.62 113 GLY A O 1
ATOM 891 N N . HIS A 1 114 ? 27.769 10.549 3.925 1.00 63.06 114 HIS A N 1
ATOM 892 C CA . HIS A 1 114 ? 27.227 9.231 3.582 1.00 63.06 114 HIS A CA 1
ATOM 893 C C . HIS A 1 114 ? 27.141 8.287 4.788 1.00 63.06 114 HIS A C 1
ATOM 895 O O . HIS A 1 114 ? 26.169 7.546 4.909 1.00 63.06 114 HIS A O 1
ATOM 901 N N . GLU A 1 115 ? 28.112 8.343 5.702 1.00 62.53 115 GLU A N 1
ATOM 902 C CA . GLU A 1 115 ? 28.162 7.472 6.885 1.00 62.53 115 GLU A CA 1
ATOM 903 C C . GLU A 1 115 ? 27.031 7.754 7.896 1.00 62.53 115 GLU A C 1
ATOM 905 O O . GLU A 1 115 ? 26.600 6.865 8.626 1.00 62.53 115 GLU A O 1
ATOM 910 N N . LYS A 1 116 ? 26.471 8.970 7.898 1.00 57.75 116 LYS A N 1
ATOM 911 C CA . LYS A 1 116 ? 25.464 9.408 8.883 1.00 57.75 116 LYS A CA 1
ATOM 912 C C . LYS A 1 116 ? 24.048 8.870 8.654 1.00 57.75 116 LYS A C 1
ATOM 914 O O . LYS A 1 116 ? 23.199 9.082 9.511 1.00 57.75 116 LYS A O 1
ATOM 919 N N . ASN A 1 117 ? 23.792 8.187 7.538 1.00 50.03 117 ASN A N 1
ATOM 920 C CA . ASN A 1 117 ? 22.489 7.575 7.238 1.00 50.03 117 ASN A CA 1
ATOM 921 C C . ASN A 1 117 ? 22.451 6.065 7.532 1.00 50.03 117 ASN A C 1
ATOM 923 O O . ASN A 1 117 ? 21.495 5.400 7.147 1.00 50.03 117 ASN A O 1
ATOM 927 N N . ASN A 1 118 ? 23.483 5.522 8.190 1.00 47.06 118 ASN A N 1
ATOM 928 C CA . ASN A 1 118 ? 23.557 4.115 8.591 1.00 47.06 118 ASN A CA 1
ATOM 929 C C . ASN A 1 118 ? 23.575 3.954 10.121 1.00 47.06 118 ASN A C 1
ATOM 931 O O . ASN A 1 118 ? 24.388 3.207 10.663 1.00 47.06 118 ASN A O 1
ATOM 935 N N . ILE A 1 119 ? 22.709 4.697 10.815 1.00 42.34 119 ILE A N 1
ATOM 936 C CA . ILE A 1 119 ? 22.452 4.519 12.246 1.00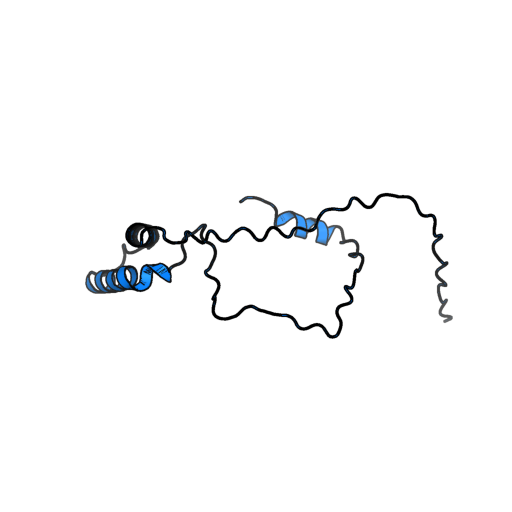 42.34 119 ILE A CA 1
ATOM 937 C C . ILE A 1 119 ? 20.946 4.353 12.497 1.00 42.34 119 ILE A C 1
ATOM 939 O O . ILE A 1 119 ? 20.157 5.252 12.214 1.00 42.34 119 ILE A O 1
ATOM 943 N N . ASP A 1 120 ? 20.639 3.172 13.036 1.00 43.06 120 ASP A N 1
ATOM 944 C CA . ASP A 1 120 ? 19.466 2.727 13.798 1.00 43.06 120 ASP A CA 1
ATOM 945 C C . ASP A 1 120 ? 18.123 2.517 13.060 1.00 43.06 120 ASP A C 1
ATOM 947 O O . ASP A 1 120 ? 17.243 3.381 13.042 1.00 43.06 120 ASP A O 1
ATOM 951 N N . LEU A 1 121 ? 17.951 1.289 12.541 1.00 35.00 121 LEU A N 1
ATOM 952 C CA . LEU A 1 121 ? 16.687 0.533 12.606 1.00 35.00 121 LEU A CA 1
ATOM 953 C C . LEU A 1 121 ? 16.775 -0.482 13.752 1.00 35.00 121 LEU A C 1
ATOM 955 O O . LEU A 1 121 ? 17.844 -1.128 13.862 1.00 35.00 121 LEU A O 1
#

Radius of gyration: 27.35 Å; chains: 1; bounding box: 73×46×48 Å

Foldseek 3Di:
DDDDDDDDDDDDDDDDDDDDPPPPPVPPPPPPPVPCPPLVVLLVQVVVPDDCVPDDPVRSVVVSVCCSVPSVCDDDPPDDDDDDPPDDDDDDDPDPDDDDDDDDDDDPVVVVVVVVVPDDD

Organism: NCBI:txid1563983

pLDDT: mean 74.76, std 20.57, range [35.0, 97.0]

Sequence (121 aa):
MDVTVVHLSPVDSSEDEGYSTVDSTLEHPKVDESRAGDPTERVSLVKELLRLEHLNQEEYSAVMTLINEYADIFHIPGEYPPATSAYAHRIPTTDDIPVSVRQYRFSPSEQAGHEKNNIDL